Protein AF-A0A847PPL0-F1 (afdb_monomer_lite)

Radius of gyration: 15.0 Å; chains: 1; bounding box: 42×19×32 Å

Sequence (55 aa):
MFLHDYRTLGELRRGLKEFIDFFNGKRLHQGLVYQTPDAVYYGAFPIKEMEQRVA

Foldseek 3Di:
DPPDDDPDPVSVVVVVVVVVCCQQPPAQDVVVVRDHVVCCVPVVDDPVVVVVVVD

Secondary structure (DSSP, 8-state):
--S----SHHHHHHHHHHHHHHHHHT--BGGGTTB-HHHHHHHHS-HHHHHHHH-

pLDDT: mean 87.24, std 14.79, range [48.5, 98.12]

Structure (mmCIF, N/CA/C/O backbone):
data_AF-A0A847PPL0-F1
#
_entry.id   AF-A0A847PPL0-F1
#
loop_
_atom_site.group_PDB
_atom_site.id
_atom_site.type_symbol
_atom_site.label_atom_id
_atom_site.label_alt_id
_atom_site.label_comp_id
_atom_site.label_asym_id
_atom_site.label_entity_id
_atom_site.label_seq_id
_atom_site.pdbx_PDB_ins_code
_atom_site.Cartn_x
_atom_site.Cartn_y
_atom_site.Cartn_z
_atom_site.occupancy
_atom_site.B_iso_or_equiv
_atom_site.auth_seq_id
_atom_site.auth_comp_id
_atom_site.auth_asym_id
_atom_site.auth_atom_id
_atom_site.pdbx_PDB_model_num
ATOM 1 N N . MET A 1 1 ? -22.187 2.799 -4.828 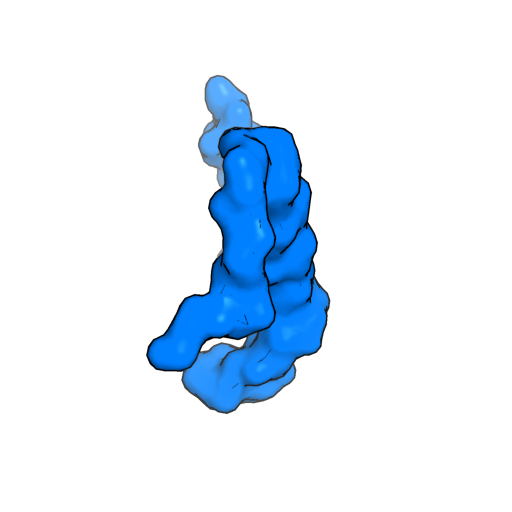1.00 48.50 1 MET A N 1
ATOM 2 C CA . MET A 1 1 ? -22.111 1.521 -4.092 1.00 48.50 1 MET A CA 1
ATOM 3 C C . MET A 1 1 ? -21.023 1.681 -3.041 1.00 48.50 1 MET A C 1
ATOM 5 O O . MET A 1 1 ? -19.892 1.949 -3.422 1.00 48.50 1 MET A O 1
ATOM 9 N N . PHE A 1 2 ? -21.359 1.634 -1.751 1.00 57.84 2 PHE A N 1
ATOM 10 C CA . PHE A 1 2 ? -20.355 1.575 -0.685 1.00 57.84 2 PHE A CA 1
ATOM 11 C C . PHE A 1 2 ? -20.018 0.098 -0.472 1.00 57.84 2 PHE A C 1
ATOM 13 O O . PHE A 1 2 ? -20.916 -0.690 -0.194 1.00 57.84 2 PHE A O 1
ATOM 20 N N . LEU A 1 3 ? -18.760 -0.295 -0.701 1.00 74.56 3 LEU A N 1
ATOM 21 C CA . LEU A 1 3 ? -18.344 -1.706 -0.652 1.00 74.56 3 LEU A CA 1
ATOM 22 C C . LEU A 1 3 ? -18.348 -2.263 0.783 1.00 74.56 3 LEU A C 1
ATOM 24 O O . LEU A 1 3 ? -18.463 -3.469 0.979 1.00 74.56 3 LEU A O 1
ATOM 28 N N . HIS A 1 4 ? -18.250 -1.377 1.776 1.00 79.56 4 HIS A N 1
ATOM 29 C CA . HIS A 1 4 ? -18.159 -1.726 3.187 1.00 79.56 4 HIS A CA 1
ATOM 30 C C . HIS A 1 4 ? -19.017 -0.784 4.032 1.00 79.56 4 HIS A C 1
ATOM 32 O O . HIS A 1 4 ? -18.982 0.432 3.838 1.00 79.56 4 HIS A O 1
ATOM 38 N N . ASP A 1 5 ? -19.757 -1.362 4.976 1.00 86.44 5 ASP A N 1
ATOM 39 C CA . ASP A 1 5 ? -20.523 -0.640 5.990 1.00 86.44 5 ASP A CA 1
ATOM 40 C C . ASP A 1 5 ? -19.687 -0.521 7.272 1.00 86.44 5 ASP A C 1
ATOM 42 O O . ASP A 1 5 ? -19.745 -1.365 8.168 1.00 86.44 5 ASP A O 1
ATOM 46 N N . TYR A 1 6 ? -18.809 0.483 7.316 1.00 91.12 6 TYR A N 1
ATOM 47 C CA . TYR A 1 6 ? -17.974 0.738 8.489 1.00 91.12 6 TYR A CA 1
ATOM 48 C C . TYR A 1 6 ? -18.814 1.377 9.597 1.00 91.12 6 TYR A C 1
ATOM 50 O O . TYR A 1 6 ? -19.243 2.523 9.483 1.00 91.12 6 TYR A O 1
ATOM 58 N N . ARG A 1 7 ? -18.997 0.663 10.707 1.00 93.12 7 ARG A N 1
ATOM 59 C CA . ARG A 1 7 ? -19.849 1.082 11.831 1.00 93.12 7 ARG A CA 1
ATOM 60 C C . ARG A 1 7 ? -19.074 1.840 12.903 1.00 93.12 7 ARG A C 1
ATOM 62 O O . ARG A 1 7 ? -19.665 2.474 13.772 1.00 93.12 7 ARG A O 1
ATOM 69 N N . THR A 1 8 ? -17.743 1.777 12.862 1.00 96.31 8 THR A N 1
ATOM 70 C CA . THR A 1 8 ? -16.860 2.469 13.808 1.00 96.31 8 THR A CA 1
ATOM 71 C C . THR A 1 8 ? -15.657 3.097 13.112 1.00 96.31 8 THR A C 1
ATOM 73 O O . THR A 1 8 ? -15.198 2.632 12.067 1.00 96.31 8 THR A O 1
ATOM 76 N N . LEU A 1 9 ? -15.060 4.110 13.748 1.00 95.31 9 LEU A N 1
ATOM 77 C CA . LEU A 1 9 ? -13.805 4.707 13.279 1.00 95.31 9 LEU A CA 1
ATOM 78 C C . LEU A 1 9 ? -12.658 3.682 13.224 1.00 95.31 9 LEU A C 1
ATOM 80 O O . LEU A 1 9 ? -11.784 3.772 12.365 1.00 95.31 9 LEU A O 1
ATOM 84 N N . GLY A 1 10 ? -12.659 2.697 14.128 1.00 97.25 10 GLY A N 1
ATOM 85 C CA . GLY A 1 10 ? -11.667 1.622 14.135 1.00 97.25 10 GLY A CA 1
ATOM 86 C C . GLY A 1 10 ? -11.781 0.710 12.913 1.00 97.25 10 GLY A C 1
ATOM 87 O O . GLY A 1 10 ? -10.768 0.393 12.295 1.00 97.25 10 GLY A O 1
ATOM 88 N N . GLU A 1 11 ? -13.003 0.324 12.540 1.00 95.62 11 GLU A N 1
ATOM 89 C CA . GLU A 1 11 ? -13.266 -0.437 11.312 1.00 95.62 11 GLU A CA 1
ATOM 90 C C . GLU A 1 11 ? -12.862 0.359 10.066 1.00 95.62 11 GLU A C 1
ATOM 92 O O . GLU A 1 11 ? -12.147 -0.174 9.221 1.00 95.62 11 GLU A O 1
ATOM 97 N N . LEU A 1 12 ? -13.222 1.647 9.999 1.00 94.19 12 LEU A N 1
ATOM 98 C CA . LEU A 1 12 ? -12.839 2.526 8.891 1.00 94.19 12 LEU A CA 1
ATOM 99 C C . LEU A 1 12 ? -11.316 2.622 8.735 1.00 94.19 12 LEU A C 1
ATOM 101 O O . LEU A 1 12 ? -10.797 2.476 7.632 1.00 94.19 12 LEU A O 1
ATOM 105 N N . ARG A 1 13 ? -10.583 2.846 9.833 1.00 96.88 13 ARG A N 1
ATOM 106 C CA . ARG A 1 13 ? -9.115 2.952 9.800 1.00 96.88 13 ARG A CA 1
ATOM 107 C C . ARG A 1 13 ? -8.458 1.662 9.313 1.00 96.88 13 ARG A C 1
ATOM 109 O O . ARG A 1 13 ? -7.522 1.734 8.523 1.00 96.88 13 ARG A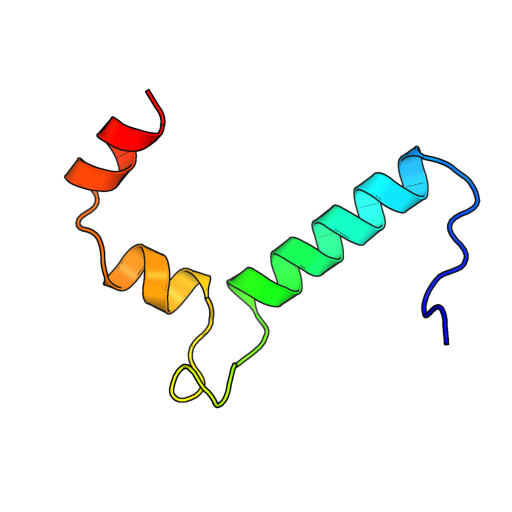 O 1
ATOM 116 N N . ARG A 1 14 ? -8.943 0.499 9.763 1.00 96.25 14 ARG A N 1
ATOM 117 C CA . ARG A 1 14 ? -8.421 -0.800 9.308 1.00 96.25 14 ARG A CA 1
ATOM 118 C C . ARG A 1 14 ? -8.709 -1.036 7.831 1.00 96.25 14 ARG A C 1
ATOM 120 O O . ARG A 1 14 ? -7.773 -1.298 7.087 1.00 96.25 14 ARG A O 1
ATOM 127 N N . GLY A 1 15 ? -9.958 -0.852 7.402 1.00 94.75 15 GLY A N 1
ATOM 128 C CA . GLY A 1 15 ? -10.335 -1.040 6.000 1.00 94.75 15 GLY A CA 1
ATOM 129 C C . GLY A 1 15 ? -9.596 -0.086 5.061 1.00 94.75 15 GLY A C 1
ATOM 130 O O . GLY A 1 15 ? -9.137 -0.491 3.997 1.00 94.75 15 GLY A O 1
ATOM 131 N N . LEU A 1 16 ? -9.392 1.170 5.477 1.00 95.00 16 LEU A N 1
ATOM 132 C CA . LEU A 1 16 ? -8.598 2.125 4.706 1.00 95.00 16 LEU A CA 1
ATOM 133 C C . LEU A 1 16 ? -7.135 1.688 4.593 1.00 95.00 16 LEU A C 1
ATOM 135 O O . LEU A 1 16 ? -6.567 1.759 3.506 1.00 95.00 16 LEU A O 1
ATOM 139 N N . LYS A 1 17 ? -6.535 1.214 5.691 1.00 96.75 17 LYS A N 1
ATOM 140 C CA . LYS A 1 17 ? -5.166 0.693 5.669 1.00 96.75 17 LYS A CA 1
ATOM 141 C C . LYS A 1 17 ? -5.046 -0.493 4.711 1.00 96.75 17 LYS A C 1
ATOM 143 O O . LYS A 1 17 ? -4.165 -0.496 3.862 1.00 96.75 17 LYS A O 1
ATOM 148 N N . GLU A 1 18 ? -5.951 -1.462 4.814 1.00 96.44 18 GLU A N 1
ATOM 149 C CA . GLU A 1 18 ? -5.976 -2.643 3.943 1.00 96.44 18 GLU A CA 1
ATOM 150 C C . GLU A 1 18 ? -6.129 -2.260 2.466 1.00 96.44 18 GLU A C 1
ATOM 152 O O . GLU A 1 18 ? -5.429 -2.801 1.607 1.00 96.44 18 GLU A O 1
ATOM 157 N N . PHE A 1 19 ? -7.000 -1.291 2.169 1.00 95.50 19 PHE A N 1
ATOM 158 C CA . PHE A 1 19 ? -7.178 -0.782 0.814 1.00 95.50 19 PHE A CA 1
ATOM 159 C C . PHE A 1 19 ? -5.915 -0.099 0.281 1.00 95.50 19 PHE A C 1
ATOM 161 O O . PHE A 1 19 ? -5.523 -0.375 -0.851 1.00 95.50 19 PHE A O 1
ATOM 168 N N . ILE A 1 20 ? -5.271 0.764 1.073 1.00 97.12 20 ILE A N 1
ATOM 169 C CA . ILE A 1 20 ? -4.044 1.464 0.666 1.00 97.12 20 ILE A CA 1
ATOM 170 C C . ILE A 1 20 ? -2.911 0.461 0.428 1.00 97.12 20 ILE A C 1
ATOM 172 O O . ILE A 1 20 ? -2.273 0.517 -0.620 1.00 97.12 20 ILE A O 1
ATOM 176 N N . ASP A 1 21 ? -2.712 -0.495 1.340 1.00 98.06 21 ASP A N 1
ATOM 177 C CA . ASP A 1 21 ? -1.692 -1.542 1.200 1.00 98.06 21 ASP A CA 1
ATOM 17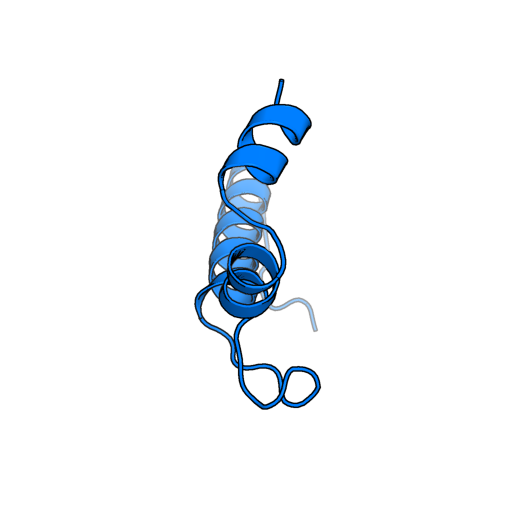8 C C . ASP A 1 21 ? -1.926 -2.376 -0.079 1.00 98.06 21 ASP A C 1
ATOM 180 O O . ASP A 1 21 ? -0.992 -2.708 -0.811 1.00 98.06 21 ASP A O 1
ATOM 184 N N . PHE A 1 22 ? -3.185 -2.703 -0.390 1.00 97.75 22 PHE A N 1
ATOM 185 C CA . PHE A 1 22 ? -3.543 -3.390 -1.631 1.00 97.75 22 PHE A CA 1
ATOM 186 C C . PHE A 1 22 ? -3.306 -2.522 -2.874 1.00 97.75 22 PHE A C 1
ATOM 188 O O . PHE A 1 22 ? -2.715 -2.995 -3.847 1.00 97.75 22 PHE A O 1
ATOM 195 N N . PHE A 1 23 ? -3.770 -1.272 -2.861 1.00 97.25 23 PHE A N 1
ATOM 196 C CA . PHE A 1 23 ? -3.664 -0.359 -3.995 1.00 97.25 23 PHE A CA 1
ATOM 197 C C . PHE A 1 23 ? -2.199 -0.083 -4.339 1.00 97.25 23 PHE A C 1
ATOM 199 O O . PHE A 1 23 ? -1.8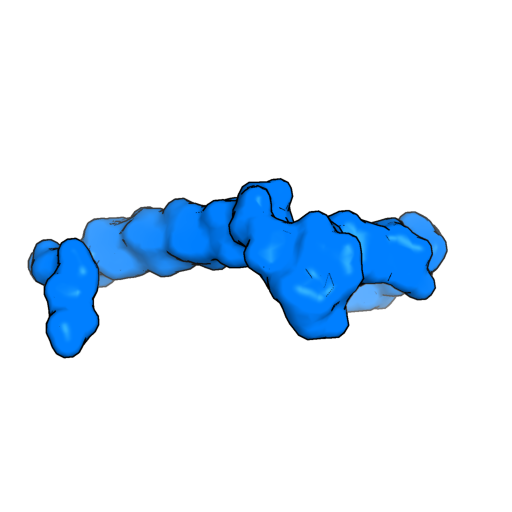13 -0.212 -5.497 1.00 97.25 23 PHE A O 1
ATOM 206 N N . ASN A 1 24 ? -1.378 0.226 -3.339 1.00 97.69 24 ASN A N 1
ATOM 207 C CA . ASN A 1 24 ? 0.019 0.586 -3.543 1.00 97.69 24 ASN A CA 1
ATOM 208 C C . ASN A 1 24 ? 0.911 -0.623 -3.841 1.00 97.69 24 ASN A C 1
ATOM 210 O O . ASN A 1 24 ? 1.784 -0.529 -4.703 1.00 97.69 24 ASN A O 1
ATOM 214 N N . GLY A 1 25 ? 0.667 -1.757 -3.176 1.00 97.69 25 GLY A N 1
ATOM 215 C CA . GLY A 1 25 ? 1.596 -2.887 -3.195 1.00 97.69 25 GLY A CA 1
ATOM 216 C C . GLY A 1 25 ? 1.186 -4.073 -4.067 1.00 97.69 25 GLY A C 1
ATOM 217 O O . GLY A 1 25 ? 2.037 -4.892 -4.406 1.00 97.69 25 GLY A O 1
ATOM 218 N N . LYS A 1 26 ? -0.098 -4.218 -4.424 1.00 97.75 26 LYS A N 1
ATOM 219 C CA . LYS A 1 26 ? -0.610 -5.45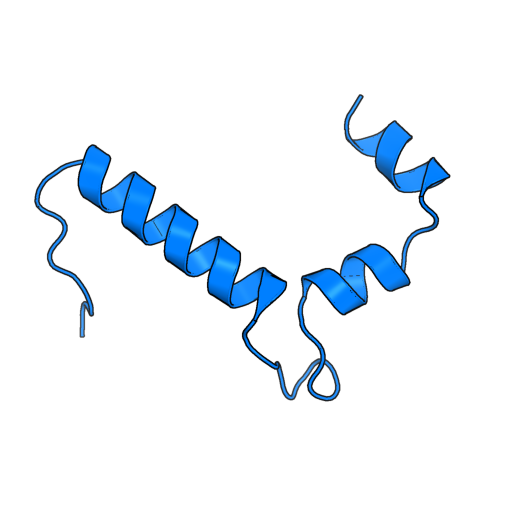0 -5.066 1.00 97.75 26 LYS A CA 1
ATOM 220 C C . LYS A 1 26 ? -1.373 -5.205 -6.360 1.00 97.75 26 LYS A C 1
ATOM 222 O O . LYS A 1 26 ? -1.308 -6.020 -7.277 1.00 97.75 26 LYS A O 1
ATOM 227 N N . ARG A 1 27 ? -2.132 -4.113 -6.446 1.00 97.44 27 ARG A N 1
ATOM 228 C CA . ARG A 1 27 ? -2.947 -3.817 -7.624 1.00 97.44 27 ARG A CA 1
ATOM 229 C C . ARG A 1 27 ? -2.056 -3.361 -8.778 1.00 97.44 27 ARG A C 1
ATOM 231 O O . ARG A 1 27 ? -1.350 -2.361 -8.672 1.00 97.44 27 ARG A O 1
ATOM 238 N N . LEU A 1 28 ? -2.141 -4.060 -9.906 1.00 97.81 28 LEU A N 1
ATOM 239 C CA . LEU A 1 28 ? -1.489 -3.631 -11.142 1.00 97.81 28 LEU A CA 1
ATOM 240 C C . LEU A 1 28 ? -2.278 -2.480 -11.767 1.00 97.81 28 LEU A C 1
ATOM 242 O O . LEU A 1 28 ? -3.510 -2.520 -11.844 1.00 97.81 28 LEU A O 1
ATOM 246 N N . HIS A 1 29 ? -1.564 -1.460 -12.230 1.00 98.12 29 HIS A N 1
ATOM 247 C CA . HIS A 1 29 ? -2.166 -0.281 -12.839 1.00 98.12 29 HIS A CA 1
ATOM 248 C C . HIS A 1 29 ? -1.772 -0.205 -14.309 1.00 98.12 29 HIS A C 1
ATOM 250 O O . HIS A 1 29 ? -0.601 -0.045 -14.634 1.00 98.12 29 HIS A O 1
ATOM 256 N N . GLN A 1 30 ? -2.752 -0.274 -15.214 1.00 97.75 30 GLN A N 1
ATOM 257 C CA . GLN A 1 30 ? -2.500 -0.202 -16.660 1.00 97.75 30 GLN A CA 1
ATOM 258 C C . GLN A 1 30 ? -1.760 1.089 -17.054 1.00 97.75 30 GLN A C 1
ATOM 260 O O . GLN A 1 30 ? -0.845 1.043 -17.869 1.00 97.75 30 GLN A O 1
ATOM 265 N N . GLY A 1 31 ? -2.092 2.224 -16.425 1.00 97.06 31 GLY A N 1
ATOM 266 C CA . GLY A 1 31 ? -1.384 3.497 -16.629 1.00 97.06 31 GLY A CA 1
ATOM 267 C C . GLY A 1 31 ? 0.068 3.509 -16.131 1.00 97.06 31 GLY A C 1
ATOM 268 O O . GLY A 1 31 ? 0.824 4.392 -16.510 1.00 97.06 31 GLY A O 1
ATOM 269 N N . LEU A 1 32 ? 0.465 2.520 -15.325 1.00 96.81 32 LEU A N 1
ATOM 270 C CA . LEU A 1 32 ? 1.838 2.296 -14.865 1.00 96.81 32 LEU A CA 1
ATOM 271 C C . LEU A 1 32 ? 2.487 1.103 -15.585 1.00 96.81 32 LEU A C 1
ATOM 273 O O . LEU A 1 32 ? 3.373 0.454 -15.036 1.00 96.81 32 LEU A O 1
ATOM 277 N N . VAL A 1 33 ? 2.026 0.764 -16.795 1.00 97.19 33 VAL A N 1
ATOM 278 C CA . VAL A 1 33 ? 2.521 -0.397 -17.560 1.00 97.19 33 VAL A CA 1
ATOM 279 C C . VAL A 1 33 ? 2.393 -1.691 -16.741 1.00 97.19 33 VAL A C 1
ATOM 281 O O . VAL A 1 33 ? 3.294 -2.521 -16.690 1.00 97.19 33 VAL A O 1
ATOM 284 N N . TYR A 1 34 ? 1.261 -1.836 -16.047 1.00 97.44 34 TYR A N 1
ATOM 285 C CA . TYR A 1 34 ? 0.971 -2.953 -15.144 1.00 97.44 34 TYR A CA 1
ATOM 286 C C . TYR A 1 34 ? 1.942 -3.101 -13.965 1.00 97.44 34 TYR A C 1
ATOM 288 O O . TYR A 1 34 ? 2.021 -4.171 -13.376 1.00 97.44 34 TYR A O 1
ATOM 296 N N . GLN A 1 35 ? 2.624 -2.032 -13.558 1.00 97.81 35 GLN A N 1
ATOM 297 C CA . GLN A 1 35 ? 3.349 -1.990 -12.289 1.00 97.81 35 GLN A CA 1
ATOM 298 C C . GLN A 1 35 ? 2.437 -1.551 -11.138 1.00 97.81 35 GLN A C 1
ATOM 300 O O . GLN A 1 35 ? 1.318 -1.056 -11.341 1.00 97.81 35 GLN A O 1
ATOM 305 N N . THR A 1 36 ? 2.924 -1.746 -9.915 1.00 98.06 36 THR A N 1
ATOM 306 C CA . THR A 1 36 ? 2.299 -1.209 -8.706 1.00 98.06 36 THR A CA 1
ATOM 307 C C . THR A 1 36 ? 2.837 0.199 -8.413 1.00 98.06 36 THR A C 1
ATOM 309 O O . THR A 1 36 ? 3.964 0.516 -8.807 1.00 98.06 36 THR A O 1
ATOM 312 N N . PRO A 1 37 ? 2.062 1.065 -7.735 1.00 97.56 37 PRO A N 1
ATOM 313 C CA . PRO A 1 37 ? 2.540 2.376 -7.310 1.00 97.56 37 PRO A CA 1
ATOM 314 C C . PRO A 1 37 ? 3.833 2.301 -6.493 1.00 97.56 37 PRO A C 1
ATOM 316 O O . PRO A 1 37 ? 4.740 3.090 -6.749 1.00 97.56 37 PRO A O 1
ATOM 319 N N . ASP A 1 38 ? 3.960 1.320 -5.593 1.00 96.62 38 ASP A N 1
ATOM 320 C CA . ASP A 1 38 ? 5.192 1.101 -4.829 1.00 96.62 38 ASP A CA 1
ATOM 321 C C . ASP A 1 38 ? 6.373 0.784 -5.753 1.00 96.62 38 ASP A C 1
ATOM 323 O O . ASP A 1 38 ? 7.422 1.414 -5.646 1.00 96.62 38 ASP A O 1
ATOM 327 N N . ALA A 1 39 ? 6.211 -0.139 -6.708 1.00 95.38 39 ALA A N 1
ATOM 328 C CA . ALA A 1 39 ? 7.287 -0.496 -7.634 1.00 95.38 39 ALA A CA 1
ATOM 329 C C . ALA A 1 39 ? 7.800 0.722 -8.421 1.00 95.38 39 ALA A C 1
ATOM 331 O O . ALA A 1 39 ? 9.007 0.896 -8.577 1.00 95.38 39 ALA A O 1
ATOM 332 N N . VAL A 1 40 ? 6.891 1.597 -8.861 1.00 95.56 40 VAL A N 1
ATOM 333 C CA . VAL A 1 40 ? 7.258 2.837 -9.555 1.00 95.56 40 VAL A CA 1
ATOM 334 C C . VAL A 1 40 ? 7.948 3.816 -8.609 1.00 95.56 40 VAL A C 1
ATOM 336 O O . VAL A 1 40 ? 8.998 4.347 -8.953 1.00 95.56 40 VAL A O 1
ATOM 339 N N . TYR A 1 41 ? 7.392 4.057 -7.420 1.00 93.88 41 TYR A N 1
ATOM 340 C CA . TYR A 1 41 ? 7.937 5.032 -6.476 1.00 93.88 41 TYR A CA 1
ATOM 341 C C . TYR A 1 41 ? 9.332 4.633 -5.978 1.00 93.88 41 TYR A C 1
ATOM 343 O O . TYR A 1 41 ? 10.277 5.407 -6.110 1.00 93.88 41 TYR A O 1
ATOM 351 N N . TYR A 1 42 ? 9.486 3.406 -5.477 1.00 91.25 42 TYR A N 1
ATOM 352 C CA . TYR A 1 42 ? 10.766 2.903 -4.971 1.00 91.25 42 TYR A CA 1
ATOM 353 C C . TYR A 1 42 ? 11.782 2.621 -6.090 1.00 91.25 42 TYR A C 1
ATOM 355 O O . TYR A 1 42 ? 12.980 2.592 -5.828 1.00 91.25 42 TYR A O 1
ATOM 363 N N . GLY A 1 43 ? 11.330 2.427 -7.335 1.00 90.19 43 GLY A N 1
ATOM 364 C CA . GLY A 1 43 ? 12.208 2.313 -8.502 1.00 90.19 43 GLY A CA 1
ATOM 365 C C . GLY A 1 43 ? 12.672 3.660 -9.071 1.00 90.19 43 GLY A C 1
ATOM 366 O O . GLY A 1 43 ? 13.728 3.723 -9.695 1.00 90.19 43 GLY A O 1
ATOM 367 N N . ALA A 1 44 ? 11.903 4.735 -8.867 1.00 88.12 44 ALA A N 1
ATOM 368 C CA . ALA A 1 44 ? 12.190 6.060 -9.421 1.00 88.12 44 ALA A CA 1
ATOM 369 C C . ALA A 1 44 ? 13.126 6.911 -8.550 1.00 88.12 44 ALA A C 1
ATOM 371 O O . ALA A 1 44 ? 13.772 7.815 -9.079 1.00 88.12 44 ALA A O 1
ATOM 372 N N . PHE A 1 45 ? 13.208 6.641 -7.241 1.00 80.06 45 PHE A N 1
ATOM 373 C CA . PHE A 1 45 ? 14.035 7.412 -6.310 1.00 80.06 45 PHE A CA 1
ATOM 374 C C . PHE A 1 45 ? 15.121 6.533 -5.669 1.00 80.06 45 PHE A C 1
ATOM 376 O O . PHE A 1 45 ? 14.799 5.503 -5.076 1.00 80.06 45 PHE A O 1
ATOM 383 N N . PRO A 1 46 ? 16.410 6.910 -5.738 1.00 74.50 46 PRO A N 1
ATOM 384 C CA . PRO A 1 46 ? 17.464 6.189 -5.035 1.00 74.50 46 PRO A CA 1
ATOM 385 C C . PRO A 1 46 ? 17.246 6.240 -3.514 1.00 74.50 46 PRO A C 1
ATOM 387 O O . PRO A 1 46 ? 16.858 7.269 -2.964 1.00 74.50 46 PRO A O 1
ATOM 390 N N . ILE A 1 47 ? 17.556 5.137 -2.819 1.00 68.88 47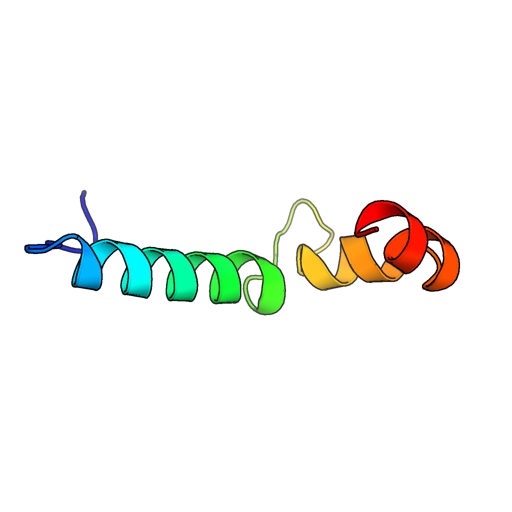 ILE A N 1
ATOM 391 C CA . ILE A 1 47 ? 17.282 4.935 -1.378 1.00 68.88 47 ILE A CA 1
ATOM 392 C C . ILE A 1 47 ? 17.758 6.109 -0.505 1.00 68.88 47 ILE A C 1
ATOM 394 O O . ILE A 1 47 ? 17.064 6.519 0.423 1.00 68.88 47 ILE A O 1
ATOM 398 N N . LYS A 1 48 ? 18.892 6.722 -0.860 1.00 63.38 48 LYS A N 1
ATOM 399 C CA . LYS A 1 48 ? 19.466 7.863 -0.135 1.00 63.38 48 LYS A CA 1
ATOM 400 C C . LYS A 1 48 ? 18.590 9.127 -0.173 1.00 63.38 48 LYS A C 1
ATOM 402 O O . LYS A 1 48 ? 18.586 9.889 0.786 1.00 63.38 48 LYS A O 1
ATOM 407 N N . GLU A 1 49 ? 17.843 9.352 -1.254 1.00 61.69 49 GLU A N 1
ATOM 408 C CA . GLU A 1 49 ? 16.912 10.487 -1.382 1.00 61.69 49 GLU A CA 1
ATOM 409 C C . GLU A 1 49 ? 15.602 10.249 -0.619 1.00 61.69 49 GLU A C 1
ATOM 411 O O . GLU A 1 49 ? 14.938 11.199 -0.206 1.00 61.69 49 GLU A O 1
ATOM 416 N N . MET A 1 50 ? 15.228 8.986 -0.401 1.00 63.03 50 MET A N 1
ATOM 417 C CA . MET A 1 50 ? 14.018 8.629 0.337 1.00 63.03 50 MET A CA 1
ATOM 418 C C . MET A 1 50 ? 14.181 8.831 1.845 1.00 63.03 50 MET A C 1
ATOM 420 O O . MET A 1 50 ? 13.284 9.377 2.481 1.00 63.03 50 MET A O 1
ATOM 424 N N . GLU A 1 51 ? 15.334 8.458 2.407 1.00 65.25 51 GLU A N 1
ATOM 425 C CA . GLU A 1 51 ? 15.649 8.656 3.832 1.00 65.25 51 GLU A CA 1
ATOM 426 C C . GLU A 1 51 ? 15.644 10.141 4.225 1.00 65.25 51 GLU A C 1
ATOM 428 O O . GLU A 1 51 ? 15.174 10.501 5.301 1.00 65.25 51 GLU A O 1
ATOM 433 N N . GLN A 1 52 ? 16.087 11.021 3.323 1.00 60.47 52 GLN A N 1
ATOM 434 C CA . GLN A 1 52 ? 16.123 12.471 3.543 1.00 60.47 52 GLN A CA 1
ATOM 435 C C . GLN A 1 52 ? 14.746 13.150 3.493 1.00 60.47 52 GLN A C 1
ATOM 437 O O . GLN A 1 52 ? 14.615 14.272 3.964 1.00 60.47 52 GLN A O 1
ATOM 442 N N . ARG A 1 53 ? 13.724 12.507 2.914 1.00 61.09 53 ARG A N 1
ATOM 443 C CA . ARG A 1 53 ? 12.356 13.053 2.816 1.00 61.09 53 ARG A CA 1
ATOM 444 C C . ARG A 1 53 ? 11.463 12.699 4.005 1.00 61.09 53 ARG A C 1
ATOM 446 O O . ARG A 1 53 ? 10.384 13.270 4.133 1.00 61.09 53 ARG A O 1
ATOM 453 N N . VAL A 1 54 ? 11.867 11.715 4.807 1.00 59.47 54 VAL A N 1
ATOM 454 C CA . VAL A 1 54 ? 11.104 11.219 5.967 1.00 59.47 54 VAL A CA 1
ATOM 455 C C . VAL A 1 54 ? 11.621 11.821 7.286 1.00 59.47 54 VAL A C 1
ATOM 457 O O . VAL A 1 54 ? 10.913 11.759 8.290 1.00 59.47 54 VAL A O 1
ATOM 460 N N . ALA A 1 55 ? 12.822 12.411 7.276 1.00 51.75 55 ALA A N 1
ATOM 461 C CA . ALA A 1 55 ? 13.420 13.167 8.381 1.00 51.75 55 ALA A CA 1
ATOM 462 C C . ALA A 1 55 ? 12.964 14.635 8.387 1.00 51.75 55 ALA A C 1
ATOM 464 O O . ALA A 1 55 ? 12.818 15.185 9.502 1.00 51.75 55 ALA A O 1
#